Protein AF-A0A1Y5HEM9-F1 (afdb_monomer_lite)

Sequence (132 aa):
MEHEATLRLTIFLGLFALFACAEQLAPRRKRQLPRAGRWTTNLAITVLNTLTLRALAFGLPLLSVGAALDAQTKGWGLFNALLLPSWLEVMLTILILDFAIWLQHLITHKVPVLWRLHRVHHADRDMDVTTA

Structure (mmCIF, N/CA/C/O backbone):
data_AF-A0A1Y5HEM9-F1
#
_entry.id   AF-A0A1Y5HEM9-F1
#
loop_
_atom_site.group_PDB
_atom_site.id
_atom_site.type_symbol
_atom_site.label_atom_id
_atom_site.label_alt_id
_atom_site.label_comp_id
_atom_site.label_asym_id
_atom_site.label_entity_id
_atom_site.label_seq_id
_atom_site.pdbx_PDB_ins_code
_atom_site.Cartn_x
_atom_site.Cartn_y
_atom_site.Cartn_z
_atom_site.occupancy
_atom_site.B_iso_or_equiv
_atom_site.auth_seq_id
_atom_site.auth_comp_id
_atom_site.auth_asym_id
_atom_site.auth_atom_id
_atom_site.pdbx_PDB_model_num
ATOM 1 N N . MET A 1 1 ? 15.471 19.648 1.916 1.00 61.69 1 MET A N 1
ATOM 2 C CA . MET A 1 1 ? 15.078 18.349 2.510 1.00 61.69 1 MET A CA 1
ATOM 3 C C . MET A 1 1 ? 15.134 18.338 4.044 1.00 61.69 1 MET A C 1
ATOM 5 O O . MET A 1 1 ? 14.452 17.516 4.634 1.00 61.69 1 MET A O 1
ATOM 9 N N . GLU A 1 2 ? 15.850 19.262 4.703 1.00 74.56 2 GLU A N 1
ATOM 10 C CA . GLU A 1 2 ? 16.038 19.334 6.175 1.00 74.56 2 GLU A CA 1
ATOM 11 C C . GLU A 1 2 ? 14.751 19.259 7.030 1.00 74.56 2 GLU A C 1
ATOM 13 O O . GLU A 1 2 ? 14.774 18.741 8.141 1.00 74.56 2 GLU A O 1
ATOM 18 N N . HIS A 1 3 ? 13.606 19.729 6.522 1.00 88.81 3 HIS A N 1
ATOM 19 C CA . HIS A 1 3 ? 12.334 19.729 7.264 1.00 88.81 3 HIS A CA 1
ATOM 20 C C . HIS A 1 3 ? 11.280 18.781 6.699 1.00 88.81 3 HIS A C 1
ATOM 22 O O . HIS A 1 3 ? 10.138 18.795 7.150 1.00 88.81 3 HIS A O 1
ATOM 28 N N . GLU A 1 4 ? 11.628 17.959 5.711 1.00 89.06 4 GLU A N 1
ATOM 29 C CA . GLU A 1 4 ? 10.655 17.110 5.028 1.00 89.06 4 GLU A CA 1
ATOM 30 C C . GLU A 1 4 ? 9.970 16.132 5.991 1.00 89.06 4 GLU A C 1
ATOM 32 O O . GLU A 1 4 ? 8.745 16.013 5.984 1.00 89.06 4 GLU A O 1
ATOM 37 N N . ALA A 1 5 ? 10.744 15.472 6.857 1.00 88.00 5 ALA A N 1
ATOM 38 C CA . ALA A 1 5 ? 10.210 14.535 7.840 1.00 88.00 5 ALA A CA 1
ATOM 39 C C . ALA A 1 5 ? 9.266 15.231 8.832 1.00 88.00 5 ALA A C 1
ATOM 41 O O . ALA A 1 5 ? 8.162 14.744 9.080 1.00 88.00 5 ALA A O 1
ATOM 42 N N . THR A 1 6 ? 9.672 16.395 9.344 1.00 92.75 6 THR A N 1
ATOM 43 C CA . THR A 1 6 ? 8.867 17.198 10.271 1.00 92.75 6 THR A CA 1
ATOM 44 C C . THR A 1 6 ? 7.583 17.684 9.609 1.00 92.75 6 THR A C 1
ATOM 46 O O . THR A 1 6 ? 6.514 17.546 10.190 1.00 92.75 6 THR A O 1
ATOM 49 N N . LEU A 1 7 ? 7.651 18.190 8.374 1.00 94.06 7 LEU A N 1
ATOM 50 C CA . LEU A 1 7 ? 6.479 18.642 7.622 1.00 94.06 7 LEU A CA 1
ATOM 51 C C . LEU A 1 7 ? 5.502 17.495 7.357 1.00 94.06 7 LEU A C 1
ATOM 53 O O . LEU A 1 7 ? 4.314 17.640 7.634 1.00 94.06 7 LEU A O 1
ATOM 57 N N . ARG A 1 8 ? 5.990 16.344 6.876 1.00 90.44 8 ARG A N 1
ATOM 58 C CA . ARG A 1 8 ? 5.156 15.153 6.647 1.00 90.44 8 ARG A CA 1
ATOM 59 C C . ARG A 1 8 ? 4.470 14.700 7.935 1.00 90.44 8 ARG A C 1
ATOM 61 O O . ARG A 1 8 ? 3.274 14.425 7.908 1.00 90.44 8 ARG A O 1
ATOM 68 N N . LEU A 1 9 ? 5.200 14.660 9.052 1.00 90.31 9 LEU A N 1
ATOM 69 C CA . LEU A 1 9 ? 4.647 14.263 10.346 1.00 90.31 9 LEU A CA 1
ATOM 70 C C . LEU A 1 9 ? 3.603 15.266 10.851 1.00 90.31 9 LEU A C 1
ATOM 72 O O . LEU A 1 9 ? 2.521 14.859 11.261 1.00 90.31 9 LEU A O 1
ATOM 76 N N . THR A 1 10 ? 3.895 16.565 10.781 1.00 95.38 10 THR A N 1
ATOM 77 C CA . THR A 1 10 ? 2.965 17.620 11.205 1.00 95.38 10 THR A CA 1
ATOM 78 C C . THR A 1 10 ? 1.689 17.607 10.369 1.00 95.38 10 THR A C 1
ATOM 80 O O . THR A 1 10 ? 0.598 17.665 10.930 1.00 95.38 10 THR A O 1
ATOM 83 N N . ILE A 1 11 ? 1.799 17.477 9.043 1.00 95.31 11 ILE A N 1
ATOM 84 C CA . ILE A 1 11 ? 0.635 17.371 8.151 1.00 95.31 11 ILE A CA 1
ATOM 85 C C . ILE A 1 11 ? -0.165 16.108 8.473 1.00 95.31 11 ILE A C 1
ATOM 87 O O . ILE A 1 11 ? -1.383 16.185 8.610 1.00 95.31 11 ILE A O 1
ATOM 91 N N . PHE A 1 12 ? 0.502 14.963 8.638 1.00 91.88 12 PHE A N 1
ATOM 92 C CA . PHE A 1 12 ? -0.158 13.709 8.990 1.00 91.88 12 PHE A CA 1
ATOM 93 C C . PHE A 1 12 ? -0.932 13.824 10.308 1.00 91.88 12 PHE A C 1
ATOM 95 O O . PHE A 1 12 ? -2.122 13.524 10.336 1.00 91.88 12 PHE A O 1
ATOM 102 N N . LEU A 1 13 ? -0.298 14.310 11.381 1.00 94.62 13 LEU A N 1
ATOM 103 C CA . LEU A 1 13 ? -0.946 14.474 12.686 1.00 94.62 13 LEU A CA 1
ATOM 104 C C . LEU A 1 13 ? -2.071 15.515 12.642 1.00 94.62 13 LEU A C 1
ATOM 106 O O . LEU A 1 13 ? -3.115 15.311 13.260 1.00 94.62 13 LEU A O 1
ATOM 110 N N . GLY A 1 14 ? -1.886 16.601 11.886 1.00 96.75 14 GLY A N 1
ATOM 111 C CA . GLY A 1 14 ? -2.905 17.628 11.684 1.00 96.75 14 GLY A CA 1
ATOM 112 C C . GLY A 1 14 ? -4.146 17.084 10.978 1.00 96.75 14 GLY A C 1
ATOM 113 O O . GLY A 1 14 ? -5.259 17.264 11.468 1.00 96.75 14 GLY A O 1
ATOM 114 N N . LEU A 1 15 ? -3.964 16.363 9.867 1.00 95.50 15 LEU A N 1
ATOM 115 C CA . LEU A 1 15 ? -5.059 15.704 9.150 1.00 95.50 15 LEU A CA 1
ATOM 116 C C . LEU A 1 15 ? -5.710 14.612 9.999 1.00 95.50 15 LEU A C 1
ATOM 118 O O . LEU A 1 15 ? -6.935 14.529 10.045 1.00 95.50 15 LEU A O 1
ATOM 122 N N . PHE A 1 16 ? -4.913 13.817 10.715 1.00 94.56 16 PHE A N 1
ATOM 123 C CA . PHE A 1 16 ? -5.420 12.788 11.614 1.00 94.56 16 PHE A CA 1
ATOM 124 C C . PHE A 1 16 ? -6.340 13.389 12.683 1.00 94.56 16 PHE A C 1
ATOM 126 O O . PHE A 1 16 ? -7.465 12.927 12.856 1.00 94.56 16 PHE A O 1
ATOM 133 N N . ALA A 1 17 ? -5.895 14.449 13.365 1.00 95.62 17 ALA A N 1
ATOM 134 C CA . ALA A 1 17 ? -6.691 15.137 14.377 1.00 95.62 17 ALA A CA 1
ATOM 135 C C . ALA A 1 17 ? -7.952 15.776 13.777 1.00 95.62 17 ALA A C 1
ATOM 137 O O . ALA A 1 17 ? -9.039 15.638 14.339 1.00 95.62 17 ALA A O 1
ATOM 138 N N . LEU A 1 18 ? -7.822 16.431 12.619 1.00 96.06 18 LEU A N 1
ATOM 139 C CA . LEU A 1 18 ? -8.943 17.040 11.907 1.00 96.06 18 LEU A CA 1
ATOM 140 C C . LEU A 1 18 ? -10.028 16.006 11.593 1.00 96.06 18 LEU A C 1
ATOM 142 O O . LEU A 1 18 ? -11.195 16.219 11.931 1.00 96.06 18 LEU A O 1
ATOM 146 N N . PHE A 1 19 ? -9.649 14.881 10.981 1.00 94.56 19 PHE A N 1
ATOM 147 C CA . PHE A 1 19 ? -10.600 13.833 10.640 1.00 94.56 19 PHE A CA 1
ATOM 148 C C . PHE A 1 19 ? -11.158 13.174 11.896 1.00 94.56 19 PHE A C 1
ATOM 150 O O . PHE A 1 19 ? -12.375 13.176 12.038 1.00 94.56 19 PHE A O 1
ATOM 157 N N . ALA A 1 20 ? -10.326 12.767 12.862 1.00 93.31 20 ALA A N 1
ATOM 158 C CA . ALA A 1 20 ? -10.776 12.166 14.122 1.00 93.31 20 ALA A CA 1
ATOM 159 C C . ALA A 1 20 ? -11.844 13.003 14.852 1.00 93.31 20 ALA A C 1
ATOM 161 O O . ALA A 1 20 ? -12.776 12.445 15.443 1.00 93.31 20 ALA A O 1
ATOM 162 N N . CYS A 1 21 ? -11.709 14.334 14.818 1.00 94.94 21 CYS A N 1
ATOM 163 C CA . CYS A 1 21 ? -12.695 15.273 15.345 1.00 94.94 21 CYS A CA 1
ATOM 164 C C . CYS A 1 21 ? -13.951 15.331 14.468 1.00 94.94 21 CYS A C 1
ATOM 166 O O . CYS A 1 21 ? -15.061 15.212 14.987 1.00 94.94 21 CYS A O 1
ATOM 168 N N . ALA A 1 22 ? -13.802 15.465 13.148 1.00 94.19 22 ALA A N 1
ATOM 169 C CA . ALA A 1 22 ? -14.924 15.540 12.213 1.00 94.19 22 ALA A CA 1
ATOM 170 C C . ALA A 1 22 ? -15.858 14.318 12.308 1.00 94.19 22 ALA A C 1
ATOM 172 O O . ALA A 1 22 ? -17.074 14.473 12.391 1.00 94.19 22 ALA A O 1
ATOM 173 N N . GLU A 1 23 ? -15.317 13.103 12.378 1.00 92.56 23 GLU A N 1
ATOM 174 C CA . GLU A 1 23 ? -16.117 11.871 12.523 1.00 92.56 23 GLU A CA 1
ATOM 175 C C . GLU A 1 23 ? -16.620 11.606 13.951 1.00 92.56 23 GLU A C 1
ATOM 177 O O . GLU A 1 23 ? -17.496 10.756 14.149 1.00 92.56 23 GLU A O 1
ATOM 182 N N . GLN A 1 24 ? -16.106 12.315 14.959 1.00 89.56 24 GLN A N 1
ATOM 183 C CA . GLN A 1 24 ? -16.712 12.323 16.292 1.00 89.56 24 GLN A CA 1
ATOM 184 C C . GLN A 1 24 ? -17.908 13.281 16.354 1.00 89.56 24 GLN A C 1
ATOM 186 O O . GLN A 1 24 ? -18.915 12.947 16.975 1.00 89.56 24 GLN A O 1
ATOM 191 N N . LEU A 1 25 ? -17.803 14.445 15.707 1.00 94.56 25 LEU A N 1
ATOM 192 C CA . LEU A 1 25 ? -18.832 15.487 15.712 1.00 94.56 25 LEU A CA 1
ATOM 193 C C . LEU A 1 25 ? -19.982 15.194 14.735 1.00 94.56 25 LEU A C 1
ATOM 195 O O . LEU A 1 25 ? -21.129 15.514 15.032 1.00 94.56 25 LEU A O 1
ATOM 199 N N . ALA A 1 26 ? -19.692 14.571 13.590 1.00 92.88 26 ALA A N 1
ATOM 200 C CA . ALA A 1 26 ? -20.666 14.293 12.533 1.00 92.88 26 ALA A CA 1
ATOM 201 C C . ALA A 1 26 ? -20.581 12.834 12.025 1.00 92.88 26 ALA A C 1
ATOM 203 O O . ALA A 1 26 ? -20.185 12.589 10.879 1.00 92.88 26 ALA A O 1
ATOM 204 N N . PRO A 1 27 ? -20.948 11.828 12.847 1.00 88.69 27 PRO A N 1
ATOM 205 C CA . PRO A 1 27 ? -20.894 10.428 12.435 1.00 88.69 27 PRO A CA 1
ATOM 206 C C . PRO A 1 27 ? -21.938 10.121 11.349 1.00 88.69 27 PRO A C 1
ATOM 208 O O . PRO A 1 27 ? -23.142 10.208 11.578 1.00 88.69 27 PRO A O 1
ATOM 211 N N . ARG A 1 28 ? -21.484 9.698 10.160 1.00 88.00 28 ARG A N 1
ATOM 212 C CA . ARG A 1 28 ? -22.375 9.300 9.046 1.00 88.00 28 ARG A CA 1
ATOM 213 C C . ARG A 1 28 ? -23.025 7.927 9.220 1.00 88.00 28 ARG A C 1
ATOM 215 O O . ARG A 1 28 ? -24.057 7.662 8.611 1.00 88.00 28 ARG A O 1
ATOM 222 N N . ARG A 1 29 ? -22.406 7.026 9.988 1.00 86.44 29 ARG A N 1
ATOM 223 C CA . ARG A 1 29 ? -22.889 5.658 10.228 1.00 86.44 29 ARG A CA 1
ATOM 224 C C . ARG A 1 29 ? -22.777 5.323 11.710 1.00 86.44 29 ARG A C 1
ATOM 226 O O . ARG A 1 29 ? -21.858 5.780 12.386 1.00 86.44 29 ARG A O 1
ATOM 233 N N . LYS A 1 30 ? -23.713 4.513 12.210 1.00 85.81 30 LYS A N 1
ATOM 234 C CA . LYS A 1 30 ? -23.608 3.933 13.554 1.00 85.81 30 LYS A CA 1
ATOM 235 C C . LYS A 1 30 ? -22.483 2.900 13.540 1.00 85.81 30 LYS A C 1
ATOM 237 O O . LYS A 1 30 ? -22.509 2.003 12.702 1.00 85.81 30 LYS A O 1
ATOM 242 N N . ARG A 1 31 ? -21.521 3.043 14.453 1.00 84.88 31 ARG A N 1
ATOM 243 C CA . ARG A 1 31 ? -20.404 2.101 14.610 1.00 84.88 31 ARG A CA 1
ATOM 244 C C . ARG A 1 31 ? -20.931 0.763 15.126 1.00 84.88 31 ARG A C 1
ATOM 246 O O . ARG A 1 31 ? -21.779 0.752 16.020 1.00 84.88 31 ARG A O 1
ATOM 253 N N . GLN A 1 32 ? -20.438 -0.337 14.570 1.00 87.19 32 GLN A N 1
ATOM 254 C CA . GLN A 1 32 ? -20.772 -1.694 15.010 1.00 87.19 32 GLN A CA 1
ATOM 255 C C . GLN A 1 32 ? -19.741 -2.244 16.000 1.00 87.19 32 GLN A C 1
ATOM 257 O O . GLN A 1 32 ? -20.079 -3.075 16.840 1.00 87.19 32 GLN A O 1
ATOM 262 N N . LEU A 1 33 ? -18.496 -1.770 15.918 1.00 86.56 33 LEU A N 1
ATOM 263 C CA . LEU A 1 33 ? -17.367 -2.251 16.706 1.00 86.56 33 LEU A CA 1
ATOM 264 C C . LEU A 1 33 ? -16.825 -1.174 17.672 1.00 86.56 33 LEU A C 1
ATOM 266 O O . LEU A 1 33 ? -16.886 0.025 17.376 1.00 86.56 33 LEU A O 1
ATOM 270 N N . PRO A 1 34 ? -16.247 -1.568 18.827 1.00 88.88 34 PRO A N 1
ATOM 271 C CA . PRO A 1 34 ? -15.642 -0.627 19.769 1.00 88.88 34 PRO A CA 1
ATOM 272 C C . PRO A 1 34 ? -14.453 0.136 19.164 1.00 88.88 34 PRO A C 1
ATOM 274 O O . PRO A 1 34 ? -13.515 -0.462 18.636 1.00 88.88 34 PRO A O 1
ATOM 277 N N . ARG A 1 35 ? -14.447 1.467 19.320 1.00 86.62 35 ARG A N 1
ATOM 278 C CA . ARG A 1 35 ? -13.402 2.355 18.774 1.00 86.62 35 ARG A CA 1
ATOM 279 C C . ARG A 1 35 ? -12.009 2.048 19.326 1.00 86.62 35 ARG A C 1
ATOM 281 O O . ARG A 1 35 ? -11.066 1.953 18.553 1.00 86.62 35 ARG A O 1
ATOM 288 N N . ALA A 1 36 ? -11.881 1.865 20.643 1.00 88.62 36 ALA A N 1
ATOM 289 C CA . ALA A 1 36 ? -10.581 1.687 21.292 1.00 88.62 36 ALA A CA 1
ATOM 290 C C . ALA A 1 36 ? -9.819 0.461 20.758 1.00 88.62 36 ALA A C 1
ATOM 292 O O . ALA A 1 36 ? -8.645 0.578 20.426 1.00 88.62 36 ALA A O 1
ATOM 293 N N . GLY A 1 37 ? -10.497 -0.684 20.607 1.00 89.75 37 GLY A N 1
ATOM 294 C CA . GLY A 1 37 ? -9.878 -1.912 20.092 1.00 89.75 37 GLY A CA 1
ATOM 295 C C . GLY A 1 37 ? -9.489 -1.833 18.612 1.00 89.75 37 GLY A C 1
ATOM 296 O O . GLY A 1 37 ? -8.463 -2.379 18.209 1.00 89.75 37 GLY A O 1
ATOM 297 N N . ARG A 1 38 ? -10.278 -1.122 17.795 1.00 92.06 38 ARG A N 1
ATOM 298 C CA . ARG A 1 38 ? -9.952 -0.883 16.379 1.00 92.06 38 ARG A CA 1
ATOM 299 C C . ARG A 1 38 ? -8.750 0.039 16.238 1.00 92.06 38 ARG A C 1
ATOM 301 O O . ARG A 1 38 ? -7.818 -0.284 15.515 1.00 92.06 38 ARG A O 1
ATOM 308 N N . TRP A 1 39 ? -8.729 1.127 17.004 1.00 92.94 39 TRP A N 1
ATOM 309 C CA . TRP A 1 39 ? -7.628 2.085 17.000 1.00 92.94 39 TRP A CA 1
ATOM 310 C C . TRP A 1 39 ? -6.308 1.442 17.416 1.00 92.94 39 TRP A C 1
ATOM 312 O O . TRP A 1 39 ? -5.309 1.623 16.726 1.00 92.94 39 TRP A O 1
ATOM 322 N N . THR A 1 40 ? -6.289 0.653 18.496 1.00 93.19 40 THR A N 1
ATOM 323 C CA . THR A 1 40 ? -5.066 -0.049 18.914 1.00 93.19 40 THR A CA 1
ATOM 324 C C . THR A 1 40 ? -4.580 -1.021 17.843 1.00 93.19 40 THR A C 1
ATOM 326 O O . THR A 1 40 ? -3.394 -1.018 17.524 1.00 93.19 40 THR A O 1
ATOM 329 N N . THR A 1 41 ? -5.484 -1.802 17.247 1.00 91.75 41 THR A N 1
ATOM 330 C CA . THR A 1 41 ? -5.150 -2.774 16.194 1.00 91.75 41 THR A CA 1
ATOM 331 C C . THR A 1 41 ? -4.605 -2.081 14.945 1.00 91.75 41 THR A C 1
ATOM 333 O O . THR A 1 41 ? -3.509 -2.405 14.489 1.00 91.75 41 THR A O 1
ATOM 336 N N . ASN A 1 42 ? -5.323 -1.089 14.422 1.00 92.56 42 ASN A N 1
ATOM 337 C CA . ASN A 1 42 ? -4.966 -0.411 13.180 1.00 92.56 42 ASN A CA 1
ATOM 338 C C . ASN A 1 42 ? -3.667 0.398 13.310 1.00 92.56 42 ASN A C 1
ATOM 340 O O . ASN A 1 42 ? -2.808 0.351 12.425 1.00 92.56 42 ASN A O 1
ATOM 344 N N . LEU A 1 43 ? -3.473 1.094 14.436 1.00 92.06 43 LEU A N 1
ATOM 345 C CA . LEU A 1 43 ? -2.231 1.821 14.702 1.00 92.06 43 LEU A CA 1
ATOM 346 C C . LEU A 1 43 ? -1.053 0.860 14.899 1.00 92.06 43 LEU A C 1
ATOM 348 O O . LEU A 1 43 ? 0.025 1.118 14.365 1.00 92.06 43 LEU A O 1
ATOM 352 N N . ALA A 1 44 ? -1.247 -0.267 15.595 1.00 93.75 44 ALA A N 1
ATOM 353 C CA . ALA A 1 44 ? -0.205 -1.283 15.742 1.00 93.75 44 ALA A CA 1
ATOM 354 C C . ALA A 1 44 ? 0.204 -1.869 14.383 1.00 93.75 44 ALA A C 1
ATOM 356 O O . ALA A 1 44 ? 1.396 -1.928 14.087 1.00 93.75 44 ALA A O 1
ATOM 357 N N . ILE A 1 45 ? -0.761 -2.225 13.526 1.00 92.38 45 ILE A N 1
ATOM 358 C CA . ILE A 1 45 ? -0.494 -2.692 12.157 1.00 92.38 45 ILE A CA 1
ATOM 359 C C . ILE A 1 45 ? 0.257 -1.621 11.359 1.00 92.38 45 ILE A C 1
ATOM 361 O O . ILE A 1 45 ? 1.248 -1.938 10.707 1.00 92.38 45 ILE A O 1
ATOM 365 N N . THR A 1 46 ? -0.155 -0.354 11.442 1.00 90.81 46 THR A N 1
ATOM 366 C CA . THR A 1 46 ? 0.496 0.761 10.731 1.00 90.81 46 THR A CA 1
ATOM 367 C C . THR A 1 46 ? 1.956 0.936 11.155 1.00 90.81 46 THR A C 1
ATOM 369 O O . THR A 1 46 ? 2.847 1.070 10.308 1.00 90.81 46 THR A O 1
ATOM 372 N N . VAL A 1 47 ? 2.223 0.906 12.466 1.00 92.25 47 VAL A N 1
ATOM 373 C CA . VAL A 1 47 ? 3.579 1.011 13.020 1.00 92.25 47 VAL A CA 1
ATOM 374 C C . VAL A 1 47 ? 4.419 -0.189 12.600 1.00 92.25 47 VAL A C 1
ATOM 376 O O . VAL A 1 47 ? 5.514 0.003 12.073 1.00 92.25 47 VAL A O 1
ATOM 379 N N . LEU A 1 48 ? 3.905 -1.411 12.769 1.00 94.12 48 LEU A N 1
ATOM 380 C CA . LEU A 1 48 ? 4.603 -2.633 12.370 1.00 94.12 48 LEU A CA 1
ATOM 381 C C . LEU A 1 48 ? 4.921 -2.625 10.874 1.00 94.12 48 LEU A C 1
ATOM 383 O O . LEU A 1 48 ? 6.075 -2.818 10.513 1.00 94.12 48 LEU A O 1
ATOM 387 N N . ASN A 1 49 ? 3.952 -2.305 10.014 1.00 90.38 49 ASN A N 1
ATOM 388 C CA . ASN A 1 49 ? 4.156 -2.208 8.570 1.00 90.38 49 ASN A CA 1
ATOM 389 C C . ASN A 1 49 ? 5.262 -1.199 8.224 1.00 90.38 49 ASN A C 1
ATOM 391 O O . ASN A 1 49 ? 6.185 -1.506 7.470 1.00 90.38 49 ASN A O 1
ATOM 395 N N . THR A 1 50 ? 5.225 -0.012 8.835 1.00 88.56 50 THR A N 1
ATOM 396 C CA . THR A 1 50 ? 6.239 1.027 8.608 1.00 88.56 50 THR A CA 1
ATOM 397 C C . THR A 1 50 ? 7.630 0.570 9.047 1.00 88.56 50 THR A C 1
ATOM 399 O O . THR A 1 50 ? 8.605 0.774 8.322 1.00 88.56 50 THR A O 1
ATOM 402 N N . LEU A 1 51 ? 7.743 -0.049 10.225 1.00 91.25 51 LEU A N 1
ATOM 403 C CA . LEU A 1 51 ? 9.014 -0.553 10.743 1.00 91.25 51 LEU A CA 1
ATOM 404 C C . LEU A 1 51 ? 9.552 -1.705 9.894 1.00 91.25 51 LEU A C 1
ATOM 406 O O . LEU A 1 51 ? 10.734 -1.700 9.562 1.00 91.25 51 LEU A O 1
ATOM 410 N N . THR A 1 52 ? 8.698 -2.647 9.492 1.00 90.06 52 THR A N 1
ATOM 411 C CA . THR A 1 52 ? 9.065 -3.758 8.611 1.00 90.06 52 THR A CA 1
ATOM 412 C C . THR A 1 52 ? 9.574 -3.241 7.271 1.00 90.06 52 THR A C 1
ATOM 414 O O . THR A 1 52 ? 10.657 -3.637 6.852 1.00 90.06 52 THR A O 1
ATOM 417 N N . LEU A 1 53 ? 8.864 -2.309 6.627 1.00 85.75 53 LEU A N 1
ATOM 418 C CA . LEU A 1 53 ? 9.310 -1.716 5.364 1.00 85.75 53 LEU A CA 1
ATOM 419 C C . LEU A 1 53 ? 10.652 -0.994 5.507 1.00 85.75 53 LEU A C 1
ATOM 421 O O . LEU A 1 53 ? 11.523 -1.161 4.659 1.00 85.75 53 LEU A O 1
ATOM 425 N N . ARG A 1 54 ? 10.857 -0.233 6.589 1.00 84.19 54 ARG A N 1
ATOM 426 C CA . ARG A 1 54 ? 12.141 0.440 6.850 1.00 84.19 54 ARG A CA 1
ATOM 427 C C . ARG A 1 54 ? 13.276 -0.546 7.121 1.00 84.19 54 ARG A C 1
ATOM 429 O O . ARG A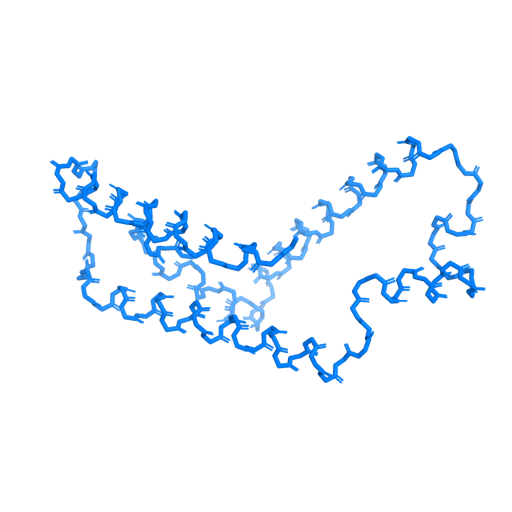 1 54 ? 14.380 -0.340 6.627 1.00 84.19 54 ARG A O 1
ATOM 436 N N . ALA A 1 55 ? 13.012 -1.613 7.872 1.00 86.31 55 ALA A N 1
ATOM 437 C CA . ALA A 1 55 ? 13.991 -2.662 8.140 1.00 86.31 55 ALA A CA 1
ATOM 438 C C . ALA A 1 55 ? 14.384 -3.402 6.852 1.00 86.31 55 ALA A C 1
ATOM 440 O O . ALA A 1 55 ? 15.571 -3.584 6.587 1.00 86.31 55 ALA A O 1
ATOM 441 N N . LEU A 1 56 ? 13.405 -3.763 6.013 1.00 83.06 56 LEU A N 1
ATOM 442 C CA . LEU A 1 56 ? 13.663 -4.369 4.704 1.00 83.06 56 LEU A CA 1
ATOM 443 C C . LEU A 1 56 ? 14.413 -3.410 3.777 1.00 83.06 56 LEU A C 1
ATOM 445 O O . LEU A 1 56 ? 15.336 -3.844 3.102 1.00 83.06 56 LEU A O 1
ATOM 449 N N . ALA A 1 57 ? 14.070 -2.120 3.772 1.00 76.81 57 ALA A N 1
ATOM 450 C CA . ALA A 1 57 ? 14.767 -1.112 2.973 1.00 76.81 57 ALA A CA 1
ATOM 451 C C . ALA A 1 57 ? 16.248 -0.957 3.359 1.00 76.81 57 ALA A C 1
ATOM 453 O O . ALA A 1 57 ? 17.064 -0.618 2.508 1.00 76.81 57 ALA A O 1
ATOM 454 N N . PHE A 1 58 ? 16.606 -1.212 4.621 1.00 71.50 58 PHE A N 1
ATOM 455 C CA . PHE A 1 58 ? 18.001 -1.231 5.066 1.00 71.50 58 PHE A CA 1
ATOM 456 C C . PHE A 1 58 ? 18.718 -2.541 4.690 1.00 71.50 58 PHE A C 1
ATOM 458 O O . PHE A 1 58 ? 19.893 -2.518 4.333 1.00 71.50 58 PHE A O 1
ATOM 465 N N . GLY A 1 59 ? 18.019 -3.681 4.760 1.00 65.50 59 GLY A N 1
ATOM 466 C CA . GLY A 1 59 ? 18.583 -5.013 4.495 1.00 65.50 59 GLY A CA 1
ATOM 467 C C . GLY A 1 59 ? 18.600 -5.448 3.024 1.00 65.50 59 GLY A C 1
ATOM 468 O O . GLY A 1 59 ? 19.342 -6.361 2.671 1.00 65.50 59 GLY A O 1
ATOM 469 N N . LEU A 1 60 ? 17.804 -4.812 2.161 1.00 64.44 60 LEU A N 1
ATOM 470 C CA . LEU A 1 60 ? 17.729 -5.081 0.727 1.00 64.44 60 LEU A CA 1
ATOM 471 C C . LEU A 1 60 ? 18.194 -3.836 -0.046 1.00 64.44 60 LEU A C 1
ATOM 473 O O . LEU A 1 60 ? 17.397 -2.924 -0.259 1.00 64.44 60 LEU A O 1
ATOM 477 N N . PRO A 1 61 ? 19.444 -3.805 -0.552 1.00 54.41 61 PRO A N 1
ATOM 478 C CA . PRO A 1 61 ? 19.937 -2.715 -1.406 1.00 54.41 61 PRO A CA 1
ATOM 479 C C . PRO A 1 61 ? 19.146 -2.565 -2.721 1.00 54.41 61 PRO A C 1
ATOM 481 O O . PRO A 1 61 ? 19.296 -1.584 -3.443 1.00 54.41 61 PRO A O 1
ATOM 484 N N . LEU A 1 62 ? 18.283 -3.539 -3.027 1.00 61.91 62 LEU A N 1
ATOM 485 C CA . LEU A 1 62 ? 17.383 -3.597 -4.174 1.00 61.91 62 LEU A CA 1
ATOM 486 C C . LEU A 1 62 ? 16.102 -2.782 -3.93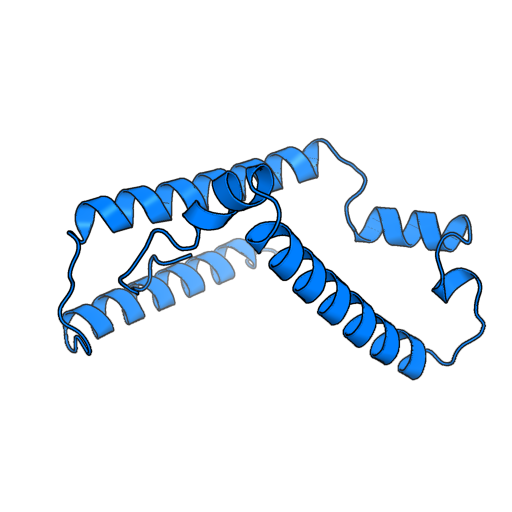8 1.00 61.91 62 LEU A C 1
ATOM 488 O O . LEU A 1 62 ? 14.992 -3.282 -4.129 1.00 61.91 62 LEU A O 1
ATOM 492 N N . LEU A 1 63 ? 16.229 -1.516 -3.528 1.00 73.56 63 LEU A N 1
ATOM 493 C CA . LEU A 1 63 ? 15.097 -0.600 -3.676 1.00 73.56 63 LEU A CA 1
ATOM 494 C C . LEU A 1 63 ? 14.726 -0.509 -5.161 1.00 73.56 63 LEU A C 1
ATOM 496 O O . LEU A 1 63 ? 15.575 -0.692 -6.035 1.00 73.56 63 LEU A O 1
ATOM 500 N N . SER A 1 64 ? 13.465 -0.193 -5.449 1.00 78.94 64 SER A N 1
ATOM 501 C CA . SER A 1 64 ? 12.932 -0.111 -6.817 1.00 78.94 64 SER A CA 1
ATOM 502 C C . SER A 1 64 ? 13.800 0.737 -7.755 1.00 78.94 64 SER A C 1
ATOM 504 O O . SER A 1 64 ? 13.964 0.380 -8.916 1.00 78.94 64 SER A O 1
ATOM 506 N N . VAL A 1 65 ? 14.424 1.802 -7.239 1.00 83.62 65 VAL A N 1
ATOM 507 C CA . VAL A 1 65 ? 15.374 2.644 -7.985 1.00 83.62 65 VAL A CA 1
ATOM 508 C C . VAL A 1 65 ? 16.663 1.894 -8.337 1.00 83.62 65 VAL A C 1
ATOM 510 O O . VAL A 1 65 ? 17.087 1.925 -9.487 1.00 83.62 65 VAL A O 1
ATOM 513 N N . GLY A 1 66 ? 17.277 1.192 -7.379 1.00 85.62 66 GLY A N 1
ATOM 514 C CA . GLY A 1 66 ? 18.490 0.404 -7.622 1.00 85.62 66 GLY A CA 1
ATOM 515 C C . GLY A 1 66 ? 18.230 -0.751 -8.588 1.00 85.62 66 GLY A C 1
ATOM 516 O O . GLY A 1 66 ? 18.987 -0.950 -9.530 1.00 85.62 66 GLY A O 1
ATOM 517 N N . ALA A 1 67 ? 17.100 -1.445 -8.423 1.00 86.75 67 ALA A N 1
ATOM 518 C CA . ALA A 1 67 ? 16.666 -2.485 -9.351 1.00 86.75 67 ALA A CA 1
ATOM 519 C C . ALA A 1 67 ? 16.418 -1.936 -10.769 1.00 86.75 67 ALA A C 1
ATOM 521 O O . ALA A 1 67 ? 16.762 -2.603 -11.741 1.00 86.75 67 ALA A O 1
ATOM 522 N N . ALA A 1 68 ? 15.865 -0.725 -10.902 1.00 88.44 68 ALA A N 1
ATOM 523 C CA . ALA A 1 68 ? 15.672 -0.074 -12.197 1.00 88.44 68 ALA A CA 1
ATOM 524 C C . ALA A 1 68 ? 17.004 0.296 -12.872 1.00 88.44 68 ALA A C 1
ATOM 526 O O . ALA A 1 68 ? 17.155 0.063 -14.069 1.00 88.44 68 ALA A O 1
ATOM 527 N N . LEU A 1 69 ? 17.981 0.812 -12.116 1.00 89.75 69 LEU A N 1
ATOM 528 C CA . LEU A 1 69 ? 19.330 1.102 -12.626 1.00 89.75 69 LEU A CA 1
ATOM 529 C C . LEU A 1 69 ? 20.060 -0.178 -13.058 1.00 89.75 69 LEU A C 1
ATOM 531 O O . LEU A 1 69 ? 20.639 -0.232 -14.142 1.00 89.75 69 LEU A O 1
ATOM 535 N N . ASP A 1 70 ? 19.993 -1.235 -12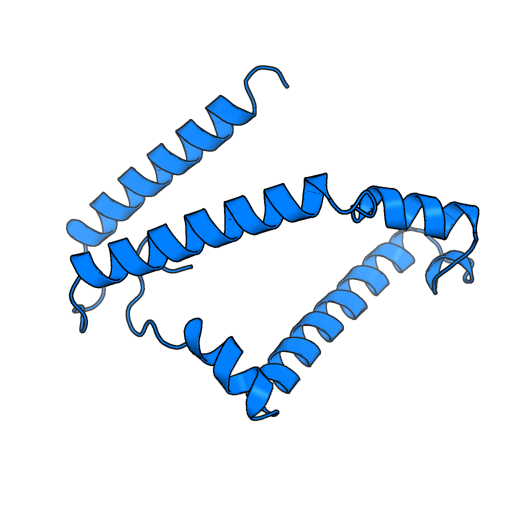.251 1.00 90.25 70 ASP A N 1
ATOM 536 C CA . ASP A 1 70 ? 20.542 -2.547 -12.603 1.00 90.25 70 ASP A CA 1
ATOM 537 C C . ASP A 1 70 ? 19.877 -3.115 -13.861 1.00 90.25 70 ASP A C 1
ATOM 539 O O . ASP A 1 70 ? 20.555 -3.636 -14.745 1.00 90.25 70 ASP A O 1
ATOM 543 N N . ALA A 1 71 ? 18.551 -2.999 -13.962 1.00 91.69 71 ALA A N 1
ATOM 544 C CA . ALA A 1 71 ? 17.809 -3.456 -15.125 1.00 91.69 71 ALA A CA 1
ATOM 545 C C . ALA A 1 71 ? 18.183 -2.664 -16.382 1.00 91.69 71 ALA A C 1
ATOM 547 O O . ALA A 1 71 ? 18.388 -3.263 -17.433 1.00 91.69 71 ALA A O 1
ATOM 548 N N . GLN A 1 72 ? 18.348 -1.346 -16.271 1.00 91.44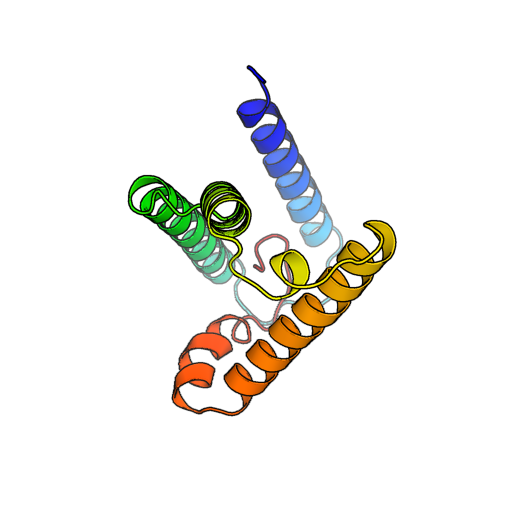 72 GLN A N 1
ATOM 549 C CA . GLN A 1 72 ? 18.796 -0.502 -17.375 1.00 91.44 72 GLN A CA 1
ATOM 550 C C . GLN A 1 72 ? 20.216 -0.871 -17.829 1.00 91.44 72 GLN A C 1
ATOM 552 O O . GLN A 1 72 ? 20.451 -1.084 -19.015 1.00 91.44 72 GLN A O 1
ATOM 557 N N . THR A 1 73 ? 21.163 -0.991 -16.893 1.00 94.06 73 THR A N 1
ATOM 558 C CA . THR A 1 73 ? 22.573 -1.287 -17.212 1.00 94.06 73 THR A CA 1
ATOM 559 C C . THR A 1 73 ? 22.772 -2.686 -17.791 1.00 94.06 73 THR A C 1
ATOM 561 O O . THR A 1 73 ? 23.610 -2.868 -18.671 1.00 94.06 73 THR A O 1
ATOM 564 N N . LYS A 1 74 ? 21.997 -3.675 -17.330 1.00 94.06 74 LYS A N 1
ATOM 565 C CA . LYS A 1 74 ? 22.063 -5.070 -17.799 1.00 94.06 74 LYS A CA 1
ATOM 566 C C . LYS A 1 74 ? 21.092 -5.370 -18.947 1.00 94.06 74 LYS A C 1
ATOM 568 O O . LYS A 1 74 ? 21.058 -6.505 -19.419 1.00 94.06 74 LYS A O 1
ATOM 573 N N . GLY A 1 75 ? 20.289 -4.394 -19.375 1.00 93.31 75 GLY A N 1
ATOM 574 C CA . GLY A 1 75 ? 19.262 -4.573 -20.406 1.00 93.31 75 GLY A CA 1
ATOM 575 C C . GLY A 1 75 ? 18.134 -5.534 -20.006 1.00 93.31 75 GLY A C 1
ATOM 576 O O . GLY A 1 75 ? 17.550 -6.194 -20.862 1.00 93.31 75 GLY A O 1
ATOM 577 N N . TRP A 1 76 ? 17.838 -5.677 -18.712 1.00 93.12 76 TRP A N 1
ATOM 578 C CA . TRP A 1 76 ? 16.776 -6.557 -18.223 1.00 93.12 76 TRP A CA 1
ATOM 579 C C . TRP A 1 76 ? 15.401 -5.900 -18.306 1.00 93.12 76 TRP A C 1
ATOM 581 O O . TRP A 1 76 ? 15.229 -4.734 -17.967 1.00 93.12 76 TRP A O 1
ATOM 591 N N . GLY A 1 77 ? 14.381 -6.687 -18.639 1.00 91.69 77 GLY A N 1
ATOM 592 C CA . GLY A 1 77 ? 12.987 -6.249 -18.618 1.00 91.69 77 GLY A CA 1
ATOM 593 C C . GLY A 1 77 ? 12.467 -5.785 -19.976 1.00 91.69 77 GLY A C 1
ATOM 594 O O . GLY A 1 77 ? 13.219 -5.419 -20.874 1.00 91.69 77 GLY A O 1
ATOM 595 N N . LEU A 1 78 ? 11.140 -5.823 -20.111 1.00 91.50 78 LEU A N 1
ATOM 596 C CA . LEU A 1 78 ? 10.431 -5.637 -21.378 1.00 91.50 78 LEU A CA 1
ATOM 597 C C . LEU A 1 78 ? 10.797 -4.322 -22.081 1.00 91.50 78 LEU A C 1
ATOM 599 O O . LEU A 1 78 ? 11.123 -4.333 -23.261 1.00 91.50 78 LEU A O 1
ATOM 603 N N . PHE A 1 79 ? 10.784 -3.205 -21.353 1.00 92.94 79 PHE A N 1
ATOM 604 C CA . PHE A 1 79 ? 11.028 -1.882 -21.936 1.00 92.94 79 PHE A CA 1
ATOM 605 C C . PHE A 1 79 ? 12.508 -1.570 -22.185 1.00 92.94 79 PHE A C 1
ATOM 607 O O . PHE A 1 79 ? 12.801 -0.695 -22.980 1.00 92.94 79 PHE A O 1
ATOM 614 N N . ASN A 1 80 ? 13.447 -2.328 -21.609 1.00 92.88 80 ASN A N 1
ATOM 615 C CA . ASN A 1 80 ? 14.859 -2.223 -21.999 1.00 92.88 80 ASN A CA 1
ATOM 616 C C . ASN A 1 80 ? 15.166 -3.002 -23.294 1.00 92.88 80 ASN A C 1
ATOM 618 O O . ASN A 1 80 ? 16.193 -2.766 -23.924 1.00 92.88 80 ASN A O 1
ATOM 622 N N . ALA A 1 81 ? 14.284 -3.927 -23.695 1.00 92.25 81 ALA A N 1
ATOM 623 C CA . ALA A 1 81 ? 14.415 -4.714 -24.921 1.00 92.25 81 ALA A CA 1
ATOM 624 C C . ALA A 1 81 ? 13.638 -4.126 -26.115 1.00 92.25 81 ALA A C 1
ATOM 626 O O . ALA A 1 81 ? 13.872 -4.523 -27.257 1.00 92.25 81 ALA A O 1
ATOM 627 N N . LEU A 1 82 ? 12.699 -3.210 -25.864 1.00 91.94 82 LEU A N 1
ATOM 628 C CA . LEU A 1 82 ? 11.871 -2.574 -26.884 1.00 91.94 82 LEU A CA 1
ATOM 629 C C . LEU A 1 82 ? 12.334 -1.135 -27.118 1.00 91.94 82 LEU A C 1
ATOM 631 O O . LEU A 1 82 ? 12.649 -0.417 -26.181 1.00 91.94 82 LEU A O 1
ATOM 635 N N . LEU A 1 83 ? 12.326 -0.694 -28.375 1.00 90.56 83 LEU A N 1
ATOM 636 C CA . LEU A 1 83 ? 12.569 0.703 -28.734 1.00 90.56 83 LEU A CA 1
ATOM 637 C C . LEU A 1 83 ? 11.218 1.408 -28.890 1.00 90.56 83 LEU A C 1
ATOM 639 O O . LEU A 1 83 ? 10.652 1.427 -29.985 1.00 90.56 83 LEU A O 1
ATOM 643 N N . LEU A 1 84 ? 10.674 1.942 -27.795 1.00 94.19 84 LEU A N 1
ATOM 644 C CA . LEU A 1 84 ? 9.408 2.678 -27.792 1.00 94.19 84 LEU A CA 1
ATOM 645 C C . LEU A 1 84 ? 9.631 4.162 -27.454 1.00 94.19 84 LEU A C 1
ATOM 647 O O . LEU A 1 84 ? 10.580 4.518 -26.761 1.00 94.19 84 LEU A O 1
ATOM 651 N N . PRO A 1 85 ? 8.753 5.070 -27.917 1.00 96.25 85 PRO A N 1
ATOM 652 C CA . PRO A 1 85 ? 8.718 6.429 -27.391 1.00 96.25 85 PRO A CA 1
ATOM 653 C C . PRO A 1 85 ? 8.371 6.421 -25.896 1.00 96.25 85 PRO A C 1
ATOM 655 O O . PRO A 1 85 ? 7.452 5.716 -25.476 1.00 96.25 85 PRO A O 1
ATOM 658 N N . SER A 1 86 ? 9.031 7.271 -25.108 1.00 93.62 86 SER A N 1
ATOM 659 C CA . SER A 1 86 ? 8.888 7.302 -23.642 1.00 93.62 86 SER A CA 1
ATOM 660 C C . SER A 1 86 ? 7.444 7.462 -23.150 1.00 93.62 86 SER A C 1
ATOM 662 O O . SER A 1 86 ? 7.052 6.844 -22.163 1.00 93.62 86 SER A O 1
ATOM 664 N N . TRP A 1 87 ? 6.612 8.244 -23.846 1.00 96.69 87 TRP A N 1
ATOM 665 C CA . TRP A 1 87 ? 5.202 8.414 -23.475 1.00 96.69 87 TRP A CA 1
ATOM 666 C C . TRP A 1 87 ? 4.410 7.098 -23.554 1.00 96.69 87 TRP A C 1
ATOM 668 O O . TRP A 1 87 ? 3.517 6.866 -22.738 1.00 96.69 87 TRP A O 1
ATOM 678 N N . LEU A 1 88 ? 4.754 6.225 -24.507 1.00 97.19 88 LEU A N 1
ATOM 679 C CA . LEU A 1 88 ? 4.094 4.939 -24.700 1.00 97.19 88 LEU A CA 1
ATOM 680 C C . LE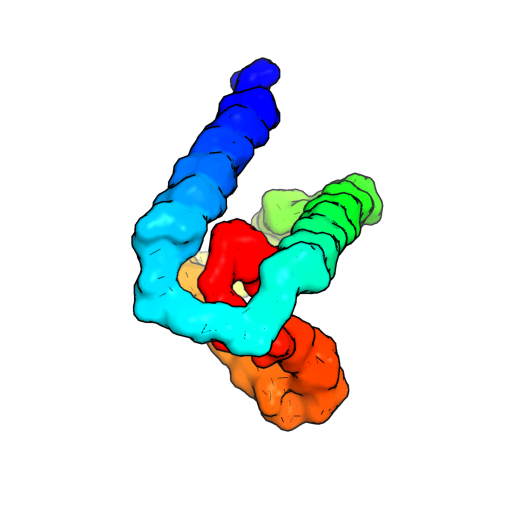U A 1 88 ? 4.561 3.926 -23.651 1.00 97.19 88 LEU A C 1
ATOM 682 O O . LEU A 1 88 ? 3.734 3.192 -23.117 1.00 97.19 88 LEU A O 1
ATOM 686 N N . GLU A 1 89 ? 5.849 3.930 -23.297 1.00 95.25 89 GLU A N 1
ATOM 687 C CA . GLU A 1 89 ? 6.374 3.118 -22.188 1.00 95.25 89 GLU A CA 1
ATOM 688 C C . GLU A 1 89 ? 5.690 3.458 -20.866 1.00 95.25 89 GLU A C 1
ATOM 690 O O . GLU A 1 89 ? 5.271 2.555 -20.143 1.00 95.25 89 GLU A O 1
ATOM 695 N N . VAL A 1 90 ? 5.517 4.749 -20.565 1.00 95.12 90 VAL A N 1
ATOM 696 C CA . VAL A 1 90 ? 4.825 5.200 -19.349 1.00 95.12 90 VAL A CA 1
ATOM 697 C C . VAL A 1 90 ? 3.373 4.727 -19.346 1.00 95.12 90 VAL A C 1
ATOM 699 O O . VAL A 1 90 ? 2.919 4.150 -18.358 1.00 95.12 90 VAL A O 1
ATOM 702 N N . MET A 1 91 ? 2.652 4.915 -20.455 1.00 97.81 91 MET A N 1
ATOM 703 C CA . MET A 1 91 ? 1.258 4.482 -20.565 1.00 97.81 91 MET A CA 1
ATOM 704 C C . MET A 1 91 ? 1.122 2.965 -20.384 1.00 97.81 91 MET A C 1
ATOM 706 O O . MET A 1 91 ? 0.290 2.507 -19.602 1.00 97.81 91 MET A O 1
ATOM 710 N N . LEU A 1 92 ? 1.959 2.179 -21.066 1.00 97.12 92 LEU A N 1
ATOM 711 C CA . LEU A 1 92 ? 1.949 0.722 -20.949 1.00 97.12 92 LEU A CA 1
ATOM 712 C C . LEU A 1 92 ? 2.366 0.259 -19.551 1.00 97.12 92 LEU A C 1
ATOM 714 O O . LEU A 1 92 ? 1.770 -0.678 -19.031 1.00 97.12 92 LEU A O 1
ATOM 718 N N . THR A 1 93 ? 3.338 0.921 -18.921 1.00 94.38 93 THR A N 1
ATOM 719 C CA . THR A 1 93 ? 3.752 0.624 -17.544 1.00 94.38 93 THR A CA 1
ATOM 720 C C . THR A 1 93 ? 2.585 0.779 -16.579 1.00 94.38 93 THR A C 1
ATOM 722 O O . THR A 1 93 ? 2.345 -0.127 -15.786 1.00 94.38 93 THR A O 1
ATOM 725 N N . ILE A 1 94 ? 1.824 1.875 -16.673 1.00 96.75 94 ILE A N 1
ATOM 726 C CA . ILE A 1 94 ? 0.638 2.092 -15.831 1.00 96.75 94 ILE A CA 1
ATOM 727 C C . ILE A 1 94 ? -0.373 0.963 -16.042 1.00 96.75 94 ILE A C 1
ATOM 729 O O . ILE A 1 94 ? -0.762 0.306 -15.083 1.00 96.75 94 ILE A O 1
ATOM 733 N N . LEU A 1 95 ? -0.739 0.673 -17.295 1.00 98.12 95 LEU A N 1
ATOM 734 C CA . LEU A 1 95 ? -1.738 -0.355 -17.603 1.00 98.12 95 LEU A CA 1
ATOM 735 C C . LEU A 1 95 ? -1.312 -1.756 -17.138 1.00 98.12 95 LEU A C 1
ATOM 737 O O . LEU A 1 95 ? -2.122 -2.500 -16.586 1.00 98.12 95 LEU A O 1
ATOM 741 N N . ILE A 1 96 ? -0.045 -2.121 -17.353 1.00 96.62 96 ILE A N 1
ATOM 742 C CA . ILE A 1 96 ? 0.497 -3.423 -16.951 1.00 96.62 96 ILE A CA 1
ATOM 743 C C . ILE A 1 96 ? 0.557 -3.530 -15.426 1.00 96.62 96 ILE A C 1
ATOM 745 O O . ILE A 1 96 ? 0.173 -4.568 -14.886 1.00 96.62 96 ILE A O 1
ATOM 749 N N . LEU A 1 97 ? 1.015 -2.488 -14.724 1.00 95.38 97 LEU A N 1
ATOM 750 C CA . LEU A 1 97 ? 1.090 -2.497 -13.262 1.00 95.38 97 LEU A CA 1
ATOM 751 C C . LEU A 1 97 ? -0.300 -2.513 -12.621 1.00 95.38 97 LEU A C 1
ATOM 753 O O . LEU A 1 97 ? -0.519 -3.301 -11.703 1.00 95.38 97 LEU A O 1
ATOM 757 N N . ASP A 1 98 ? -1.251 -1.734 -13.136 1.00 97.62 98 ASP A N 1
ATOM 758 C CA . ASP A 1 98 ? -2.638 -1.746 -12.662 1.00 97.62 98 ASP A CA 1
ATOM 759 C C . ASP A 1 98 ? -3.266 -3.129 -12.842 1.00 97.62 98 ASP A C 1
ATOM 761 O O . ASP A 1 98 ? -3.870 -3.677 -11.914 1.00 97.62 98 ASP A O 1
ATOM 765 N N . PHE A 1 99 ? -3.070 -3.742 -14.013 1.00 98.38 99 PHE A N 1
ATOM 766 C CA . PHE A 1 99 ? -3.539 -5.100 -14.260 1.00 98.38 99 PHE A CA 1
ATOM 767 C C . PHE A 1 99 ? -2.860 -6.119 -13.339 1.00 98.38 99 PHE A C 1
ATOM 769 O O . PHE A 1 99 ? -3.536 -6.996 -12.801 1.00 98.38 99 PHE A O 1
ATOM 776 N N . ALA A 1 100 ? -1.549 -6.005 -13.110 1.00 97.69 100 ALA A N 1
ATOM 777 C CA . ALA A 1 100 ? -0.816 -6.895 -12.214 1.00 97.69 100 ALA A CA 1
ATOM 778 C C . ALA A 1 100 ? -1.316 -6.788 -10.764 1.00 97.69 100 ALA A C 1
ATOM 780 O O . ALA A 1 100 ? -1.510 -7.815 -10.111 1.00 97.69 100 ALA A O 1
ATOM 781 N N . ILE A 1 101 ? -1.585 -5.574 -10.274 1.00 96.94 101 ILE A N 1
ATOM 782 C CA . ILE A 1 101 ? -2.141 -5.334 -8.934 1.00 96.94 101 ILE A CA 1
ATOM 783 C C . ILE A 1 101 ? -3.564 -5.892 -8.838 1.00 96.94 101 ILE A C 1
ATOM 785 O O . ILE A 1 101 ? -3.890 -6.597 -7.879 1.00 96.94 101 ILE A O 1
ATOM 789 N N . TRP A 1 102 ? -4.404 -5.641 -9.844 1.00 98.00 102 TRP A N 1
ATOM 790 C CA . TRP A 1 102 ? -5.752 -6.205 -9.906 1.00 98.00 102 TRP A CA 1
ATOM 791 C C . TRP A 1 102 ? -5.726 -7.738 -9.904 1.00 98.00 102 TRP A C 1
ATOM 793 O O . TRP A 1 102 ? -6.461 -8.380 -9.150 1.00 98.00 102 TRP A O 1
ATOM 803 N N . LEU A 1 103 ? -4.844 -8.339 -10.704 1.00 98.38 103 LEU A N 1
ATOM 804 C CA . LEU A 1 103 ? -4.702 -9.786 -10.803 1.00 98.38 103 LEU A CA 1
ATOM 805 C C . LEU A 1 103 ? -4.189 -10.378 -9.488 1.00 98.38 103 LEU A C 1
ATOM 807 O O . LEU A 1 103 ? -4.718 -11.386 -9.022 1.00 98.38 103 LEU A O 1
ATOM 811 N N . GLN A 1 104 ? -3.207 -9.734 -8.854 1.00 98.06 104 GLN A N 1
ATOM 812 C CA . GLN A 1 104 ? -2.729 -10.103 -7.525 1.00 98.06 104 GLN A CA 1
ATOM 813 C C . GLN A 1 104 ? -3.875 -10.072 -6.510 1.00 98.06 104 GLN A C 1
ATOM 815 O O . GLN A 1 104 ? -4.049 -11.035 -5.764 1.00 98.06 104 GLN A O 1
ATOM 820 N N . HIS A 1 105 ? -4.695 -9.021 -6.511 1.00 97.50 105 HIS A N 1
ATOM 821 C CA . HIS A 1 105 ? -5.858 -8.918 -5.633 1.00 97.50 105 HIS A CA 1
ATOM 822 C C . HIS A 1 105 ? -6.865 -10.055 -5.880 1.00 97.50 105 HIS A C 1
ATOM 824 O O . HIS A 1 105 ? -7.274 -10.747 -4.941 1.00 97.50 105 HIS A O 1
ATOM 830 N N . LEU A 1 106 ? -7.196 -10.334 -7.145 1.00 98.06 106 LEU A N 1
ATOM 831 C CA . LEU A 1 106 ? -8.065 -11.450 -7.519 1.00 98.06 106 LEU A CA 1
ATOM 832 C C . LEU A 1 106 ? -7.512 -12.788 -7.010 1.00 98.06 106 LEU A C 1
ATOM 834 O O . LEU A 1 106 ? -8.233 -13.547 -6.364 1.00 98.06 106 LEU A O 1
ATOM 838 N N . ILE A 1 107 ? -6.232 -13.070 -7.258 1.00 98.31 107 ILE A N 1
ATOM 839 C CA . ILE A 1 107 ? -5.563 -14.294 -6.802 1.00 98.31 107 ILE A CA 1
ATOM 840 C C . ILE A 1 107 ? -5.622 -14.394 -5.274 1.00 98.31 107 ILE A C 1
ATOM 842 O O . ILE A 1 107 ? -5.963 -15.457 -4.749 1.00 98.31 107 ILE A O 1
ATOM 846 N N . THR A 1 108 ? -5.378 -13.295 -4.553 1.00 98.00 108 THR A N 1
ATOM 847 C CA . THR A 1 108 ? -5.459 -13.283 -3.084 1.00 98.00 108 THR A CA 1
ATOM 848 C C . THR A 1 108 ? -6.865 -13.540 -2.553 1.00 98.00 108 THR A C 1
ATOM 850 O O . THR A 1 108 ? -7.008 -14.060 -1.453 1.00 98.00 108 THR A O 1
ATOM 853 N N . HIS A 1 109 ? -7.903 -13.264 -3.339 1.00 98.00 109 HIS A N 1
ATOM 854 C CA . HIS A 1 109 ? -9.281 -13.615 -3.006 1.00 98.00 109 HIS A CA 1
ATOM 855 C C . HIS A 1 109 ? -9.675 -15.044 -3.405 1.00 98.00 109 HIS A C 1
ATOM 857 O O . HIS A 1 109 ? -10.638 -15.584 -2.861 1.00 98.00 109 HIS A O 1
ATOM 863 N N . LYS A 1 110 ? -8.970 -15.667 -4.356 1.00 97.44 110 LYS A N 1
ATOM 864 C CA . LYS A 1 110 ? -9.313 -16.997 -4.891 1.00 97.44 110 LYS A CA 1
ATOM 865 C C . LYS A 1 110 ? -8.512 -18.137 -4.265 1.00 97.44 110 LYS A C 1
ATOM 867 O O . LYS A 1 110 ? -9.055 -19.224 -4.085 1.00 97.44 110 LYS A O 1
ATOM 872 N N . VAL A 1 111 ? -7.242 -17.918 -3.927 1.00 98.38 111 VAL A N 1
ATOM 873 C CA . VAL A 1 111 ? -6.367 -18.954 -3.358 1.00 98.38 111 VAL A CA 1
ATOM 874 C C . VAL A 1 111 ? -6.547 -19.008 -1.834 1.00 98.38 111 VAL A C 1
ATOM 876 O O . VAL A 1 111 ? -6.265 -18.011 -1.171 1.00 98.38 111 VAL A O 1
ATOM 879 N N . PRO A 1 112 ? -6.940 -20.151 -1.230 1.00 97.25 112 PRO A N 1
ATOM 880 C CA . PRO A 1 112 ? -7.309 -20.209 0.190 1.00 97.25 112 PRO A CA 1
ATOM 881 C C . PRO A 1 112 ? -6.225 -19.740 1.166 1.00 97.25 112 PRO A C 1
ATOM 883 O O . PRO A 1 112 ? -6.534 -19.075 2.153 1.00 97.25 112 PRO A O 1
ATOM 886 N N . VAL A 1 113 ? -4.958 -20.078 0.908 1.00 98.00 113 VAL A N 1
ATOM 887 C CA . VAL A 1 113 ? -3.836 -19.655 1.764 1.00 98.00 113 VAL A CA 1
ATOM 888 C C . VAL A 1 113 ? -3.647 -18.141 1.691 1.00 98.00 113 VAL A C 1
ATOM 890 O O . VAL A 1 113 ? -3.535 -17.488 2.725 1.00 98.00 113 VAL A O 1
ATOM 893 N N . LEU A 1 114 ? -3.688 -17.571 0.485 1.00 97.12 114 LEU A N 1
ATOM 894 C CA . LEU A 1 114 ? -3.543 -16.130 0.284 1.00 97.12 114 LEU A CA 1
ATOM 895 C C . LEU A 1 114 ? -4.749 -15.359 0.828 1.00 97.12 114 LEU A C 1
ATOM 897 O O . LEU A 1 114 ? -4.575 -14.302 1.426 1.00 97.12 114 LEU A O 1
ATOM 901 N N . TRP A 1 115 ? -5.949 -15.930 0.734 1.00 97.06 115 TRP A N 1
ATOM 902 C CA . TRP A 1 115 ? -7.154 -15.355 1.325 1.00 97.06 115 TRP A CA 1
ATOM 903 C C . TRP A 1 115 ? -7.056 -15.244 2.844 1.00 97.06 115 TRP A C 1
ATOM 905 O O . TRP A 1 115 ? -7.460 -14.232 3.410 1.00 97.06 115 TRP A O 1
ATOM 915 N N . ARG A 1 116 ? -6.487 -16.244 3.530 1.00 95.50 116 ARG A N 1
ATOM 916 C CA . ARG A 1 116 ? -6.295 -16.178 4.991 1.00 95.50 116 ARG A CA 1
ATOM 917 C C . ARG A 1 116 ? -5.416 -15.002 5.413 1.00 95.50 116 ARG A C 1
ATOM 919 O O . ARG A 1 116 ? -5.661 -14.446 6.477 1.00 95.50 116 ARG A O 1
ATOM 926 N N . LEU A 1 117 ? -4.444 -14.623 4.587 1.00 93.69 117 LEU A N 1
ATOM 927 C CA . LEU A 1 117 ? -3.613 -13.441 4.813 1.00 93.69 117 LEU A CA 1
ATOM 928 C C . LEU A 1 117 ? -4.366 -12.160 4.426 1.00 93.69 117 LEU A C 1
ATOM 930 O O . LEU A 1 117 ? -4.417 -11.208 5.198 1.00 93.69 117 LEU A O 1
ATOM 934 N N . HIS A 1 118 ? -5.011 -12.155 3.259 1.00 95.00 118 HIS A N 1
ATOM 935 C CA . HIS A 1 118 ? -5.668 -10.971 2.707 1.00 95.00 118 HIS A CA 1
ATOM 936 C C . HIS A 1 118 ? -6.934 -10.554 3.471 1.00 95.00 118 HIS A C 1
ATOM 938 O O . HIS A 1 118 ? -7.232 -9.368 3.585 1.00 95.00 118 HIS A O 1
ATOM 944 N N . ARG A 1 119 ? -7.668 -11.504 4.063 1.00 93.94 119 ARG A N 1
ATOM 945 C CA . ARG A 1 119 ? -8.911 -11.226 4.799 1.00 93.94 119 ARG A CA 1
ATOM 946 C C . ARG A 1 119 ? -8.731 -10.333 6.028 1.00 93.94 119 ARG A C 1
ATOM 948 O O . ARG A 1 119 ? -9.739 -9.865 6.541 1.00 93.94 119 ARG A O 1
ATOM 955 N N . VAL A 1 120 ? -7.499 -10.113 6.507 1.00 90.25 120 VAL A N 1
ATOM 956 C CA . VAL A 1 120 ? -7.209 -9.140 7.578 1.00 90.25 120 VAL A CA 1
ATOM 957 C C . VAL A 1 120 ? -7.625 -7.734 7.146 1.00 90.25 120 VAL A C 1
ATOM 959 O O . VAL A 1 120 ? -8.258 -7.034 7.926 1.00 90.25 120 VAL A O 1
ATOM 962 N N . HIS A 1 121 ? -7.373 -7.361 5.888 1.00 88.19 121 HIS A N 1
ATOM 963 C CA . HIS A 1 121 ? -7.822 -6.082 5.329 1.00 88.19 121 HIS A CA 1
ATOM 964 C C . HIS A 1 121 ? -9.358 -5.973 5.291 1.00 88.19 121 HIS A C 1
ATOM 966 O O . HIS A 1 121 ? -9.919 -4.912 5.528 1.00 88.19 121 HIS A O 1
ATOM 972 N N . HIS A 1 122 ? -10.054 -7.096 5.086 1.00 90.06 122 HIS A N 1
ATOM 973 C CA . HIS A 1 122 ? -11.523 -7.167 5.083 1.00 90.06 122 HIS A CA 1
ATOM 974 C C . HIS A 1 122 ? -12.140 -7.377 6.477 1.00 90.06 122 HIS A C 1
ATOM 976 O O . HIS A 1 122 ? -13.357 -7.526 6.593 1.00 90.06 122 HIS A O 1
ATOM 982 N N . ALA A 1 123 ? -11.327 -7.468 7.535 1.00 88.56 123 ALA A N 1
ATOM 983 C CA . ALA A 1 123 ? -11.815 -7.764 8.881 1.00 88.56 123 ALA A CA 1
ATOM 984 C C . ALA A 1 123 ? -12.466 -6.544 9.547 1.00 88.56 123 ALA A C 1
ATOM 986 O O . ALA A 1 123 ? -13.367 -6.709 10.374 1.00 88.56 123 ALA A O 1
ATOM 987 N N . ASP A 1 124 ? -12.033 -5.335 9.180 1.00 88.25 124 ASP A N 1
ATOM 988 C CA . ASP A 1 124 ? -12.621 -4.100 9.678 1.00 88.25 124 ASP A CA 1
ATOM 989 C C . ASP A 1 124 ? -13.894 -3.752 8.891 1.00 88.25 124 ASP A C 1
ATOM 991 O O . ASP A 1 124 ? -13.863 -3.490 7.691 1.00 88.25 124 ASP A O 1
ATOM 995 N N . ARG A 1 125 ? -15.045 -3.800 9.568 1.00 86.31 125 ARG A N 1
ATOM 996 C CA . ARG A 1 125 ? -16.371 -3.560 8.963 1.00 86.31 125 ARG A CA 1
ATOM 997 C C . ARG A 1 125 ? -16.841 -2.118 9.102 1.00 86.31 125 ARG A C 1
ATOM 999 O O . ARG A 1 125 ? -17.820 -1.731 8.463 1.00 86.31 125 ARG A O 1
ATOM 1006 N N . ASP A 1 126 ? -16.175 -1.360 9.961 1.00 88.81 126 ASP A N 1
ATOM 1007 C CA . ASP A 1 126 ? -16.392 0.064 10.134 1.00 88.81 126 ASP A CA 1
ATOM 1008 C C . ASP A 1 126 ? -15.229 0.809 9.461 1.00 88.81 126 ASP A C 1
ATOM 1010 O O . ASP A 1 126 ? -14.144 0.266 9.273 1.00 88.81 126 ASP A O 1
ATOM 1014 N N . MET A 1 127 ? -15.445 2.066 9.088 1.0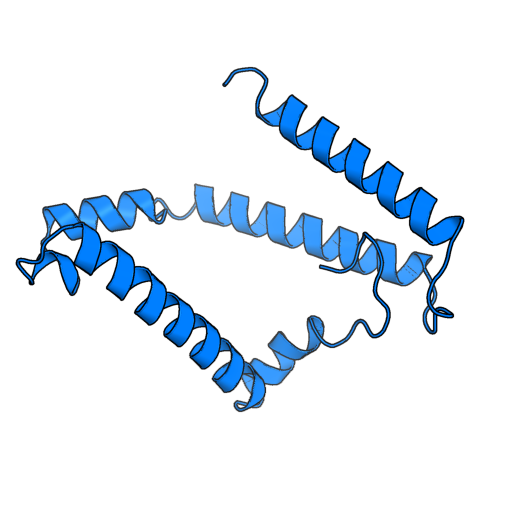0 87.50 127 MET A N 1
ATOM 1015 C CA . MET A 1 127 ? -14.386 2.929 8.566 1.00 87.50 127 MET A CA 1
ATOM 1016 C C . MET A 1 127 ? -14.234 4.141 9.477 1.00 87.50 127 MET A C 1
ATOM 1018 O O . MET A 1 127 ? -15.232 4.780 9.817 1.00 87.50 127 MET A O 1
ATOM 1022 N N . ASP A 1 128 ? -12.999 4.446 9.865 1.00 90.81 128 ASP A N 1
ATOM 1023 C CA . ASP A 1 128 ? -12.612 5.688 10.545 1.00 90.81 128 ASP A CA 1
ATOM 1024 C C . ASP A 1 128 ? -11.199 6.123 10.118 1.00 90.81 128 ASP A C 1
ATOM 1026 O O . ASP A 1 128 ? -10.577 5.456 9.291 1.00 90.81 128 ASP A O 1
ATOM 1030 N N . VAL A 1 129 ? -10.681 7.234 10.653 1.00 92.06 129 VAL A N 1
ATOM 1031 C CA . VAL A 1 129 ? -9.339 7.755 10.317 1.00 92.06 129 VAL A CA 1
ATOM 1032 C C . VAL A 1 129 ? -8.197 6.760 10.548 1.00 92.06 129 VAL A C 1
ATOM 1034 O O . VAL A 1 129 ? -7.111 6.948 10.006 1.00 92.06 129 VAL A O 1
ATOM 1037 N N . THR A 1 130 ? -8.404 5.715 11.354 1.00 90.75 130 THR A N 1
ATOM 1038 C CA . THR A 1 130 ? -7.385 4.685 11.580 1.00 90.75 130 THR A CA 1
ATOM 1039 C C . THR A 1 130 ? -7.488 3.514 10.613 1.00 90.75 130 THR A C 1
ATOM 1041 O O . THR A 1 130 ? -6.554 2.726 10.570 1.00 90.75 130 THR A O 1
ATOM 1044 N N . THR A 1 131 ? -8.578 3.359 9.856 1.00 85.94 131 THR A N 1
ATOM 1045 C CA . THR A 1 131 ? -8.724 2.243 8.910 1.00 85.94 131 THR A CA 1
ATOM 1046 C C . THR A 1 131 ? -7.639 2.332 7.831 1.00 85.94 131 THR A C 1
ATOM 1048 O O . THR A 1 131 ? -7.543 3.338 7.128 1.00 85.94 131 THR A O 1
ATOM 1051 N N . ALA A 1 132 ? -6.816 1.283 7.751 1.00 63.31 132 ALA A N 1
ATOM 1052 C CA . ALA A 1 132 ? -5.684 1.145 6.836 1.00 63.31 132 ALA A CA 1
ATOM 1053 C C . ALA A 1 132 ? -6.037 0.326 5.587 1.00 63.31 132 ALA A C 1
ATOM 1055 O O . ALA A 1 132 ? -6.824 -0.644 5.704 1.00 63.31 132 ALA A O 1
#

Secondary structure (DSSP, 8-state):
-TTHHHHHHHHHHHHHHHHHHHHHHS-SS--SS-HHHHHHHHHHHHHHHHHHHHHHHHH-S--HHHHHHHHHHHT-SHHHHS---HHHHHHHHHHHHHHHHHHHHHHHHHSHHHHHHHTTTTS--S--TT--

pLDDT: mean 90.43, std 8.05, range [54.41, 98.38]

Radius of gyration: 20.22 Å; chains: 1; bounding box: 46×40×50 Å

Foldseek 3Di:
DVCPVVVVVVVLVVVLVVQQVVCVVDPPDDDPDDPVVLLVVLVVCVVVVVVVVVVVVVVDVVDVVVVVVVCCVVLHDDVSPDDDDPVVVVVVVVVVVVVVVVVVVVCLCVPVVSVVVVCVLVPDPDDGSSND